Protein AF-A0A845QSH4-F1 (afdb_monomer)

Organism: NCBI:txid1720316

Radius of gyration: 15.02 Å; Cα contacts (8 Å, |Δi|>4): 176; chains: 1; bounding box: 30×46×32 Å

Foldseek 3Di:
DAEAEDEDEDPQWAWDWDDPDQFKIKIWIGGPPDIDIDIDGRPPVDAAWDPDDDDPTDPDDQWPTWGADPNHIYTYGYHYDYPVCCCVPVVPDDDD

Mean predicted aligned error: 5.4 Å

Nearest PDB structures (foldseek):
  5ixa-assembly1_A  TM=5.575E-01  e=8.679E-01  Human herpesvirus 5 strain AD169
  5iwd-assembly1_A-2  TM=5.704E-01  e=1.038E+00  Human herpesvirus 5 strain AD169
  9asm-assembly1_B  TM=6.635E-01  e=2.258E+00  Homo sapiens
  5zwa-assembly1_A  TM=6.274E-01  e=2.397E+00  Salmonella enterica
  8qu6-assembly1_D  TM=3.785E-01  e=2.545E+00  Mycolicibacterium smegmatis MC2 155

pLDDT: mean 90.91, std 12.23, range [40.41, 98.31]

Secondary structure (DSSP, 8-state):
-EEEEEEEE-SS-EEEEEE-SSSEEEEEEEETTEEEEEEEE-TT--SEE-S----SSSSS--EEEEEEETTEEEEEEEEEE-TTTHHHHS------

Structure (mmCIF, N/CA/C/O backbone):
data_AF-A0A845QSH4-F1
#
_entry.id   AF-A0A845QSH4-F1
#
loop_
_atom_site.group_PDB
_atom_site.id
_atom_site.type_symbol
_atom_site.label_atom_id
_atom_site.label_alt_id
_atom_site.label_comp_id
_atom_site.label_asym_id
_atom_site.label_entity_id
_atom_site.label_seq_id
_atom_site.pdbx_PDB_ins_code
_atom_site.Cartn_x
_atom_site.Cartn_y
_atom_site.Cartn_z
_atom_site.occupancy
_atom_site.B_iso_or_equiv
_atom_site.auth_seq_id
_atom_site.auth_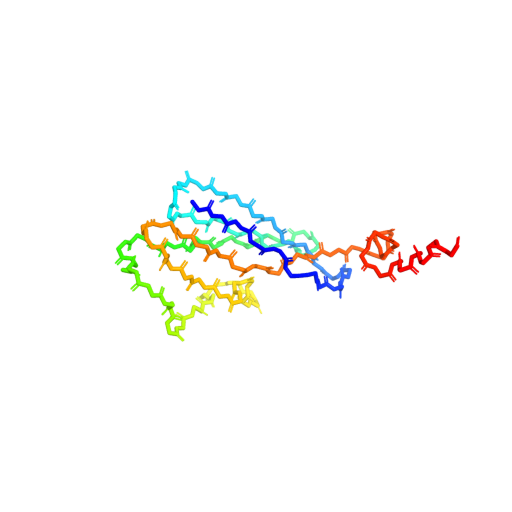comp_id
_atom_site.auth_asym_id
_atom_site.auth_atom_id
_atom_site.pdbx_PDB_model_num
ATOM 1 N N . MET A 1 1 ? -0.171 0.714 14.140 1.00 95.62 1 MET A N 1
ATOM 2 C CA . MET A 1 1 ? -0.534 -0.127 12.985 1.00 95.62 1 MET A CA 1
ATOM 3 C C . MET A 1 1 ? 0.098 -1.505 13.084 1.00 95.62 1 MET A C 1
ATOM 5 O O . MET A 1 1 ? 1.259 -1.597 13.459 1.00 95.62 1 MET A O 1
ATOM 9 N N . ASN A 1 2 ? -0.650 -2.543 12.716 1.00 96.56 2 ASN A N 1
ATOM 10 C CA . ASN A 1 2 ? -0.157 -3.891 12.453 1.00 96.56 2 ASN A CA 1
ATOM 11 C C . ASN A 1 2 ? -0.214 -4.135 10.944 1.00 96.56 2 ASN A C 1
ATOM 13 O O . ASN A 1 2 ? -1.267 -3.936 10.342 1.00 96.56 2 ASN A O 1
ATOM 17 N N . ILE A 1 3 ? 0.896 -4.561 10.344 1.00 96.56 3 ILE A N 1
ATOM 18 C CA . ILE A 1 3 ? 0.960 -4.855 8.910 1.00 96.56 3 ILE A CA 1
ATOM 19 C C . ILE A 1 3 ? 0.871 -6.368 8.717 1.00 96.56 3 ILE A C 1
ATOM 21 O O . ILE A 1 3 ? 1.648 -7.120 9.306 1.00 96.56 3 ILE A O 1
ATOM 25 N N . ILE A 1 4 ? -0.091 -6.799 7.908 1.00 96.81 4 ILE A N 1
ATOM 26 C CA . ILE A 1 4 ? -0.235 -8.172 7.431 1.00 96.81 4 ILE A CA 1
ATOM 27 C C . ILE A 1 4 ? 0.246 -8.198 5.987 1.00 96.81 4 ILE A C 1
ATOM 29 O O . ILE A 1 4 ? -0.114 -7.347 5.180 1.00 96.81 4 ILE A O 1
ATOM 33 N N . GLU A 1 5 ? 1.073 -9.176 5.660 1.00 95.62 5 GLU A N 1
ATOM 34 C CA . GLU A 1 5 ? 1.703 -9.275 4.354 1.00 95.62 5 GLU A CA 1
ATOM 35 C C . GLU A 1 5 ? 1.115 -10.441 3.571 1.00 95.62 5 GLU A C 1
ATOM 37 O O . GLU A 1 5 ? 1.227 -11.599 3.976 1.00 95.62 5 GLU A O 1
ATOM 42 N N . SER A 1 6 ? 0.530 -10.126 2.421 1.00 94.56 6 SER A N 1
ATOM 43 C CA . SER A 1 6 ? 0.003 -11.107 1.482 1.00 94.56 6 SER A CA 1
ATOM 44 C C . SER A 1 6 ? 1.011 -11.306 0.348 1.00 94.56 6 SER A C 1
ATOM 46 O O . SER A 1 6 ? 1.275 -10.368 -0.413 1.00 94.56 6 SER A O 1
ATOM 48 N N . PRO A 1 7 ? 1.635 -12.494 0.247 1.00 93.56 7 PRO A N 1
ATOM 49 C CA . PRO A 1 7 ? 2.746 -12.722 -0.663 1.00 93.56 7 PRO A CA 1
ATOM 50 C C . PRO A 1 7 ? 2.281 -12.669 -2.121 1.00 93.56 7 PRO A C 1
ATOM 52 O O . PRO A 1 7 ? 1.305 -13.313 -2.506 1.00 93.56 7 PRO A O 1
ATOM 55 N N . TYR A 1 8 ? 3.024 -11.945 -2.955 1.00 92.12 8 TYR A N 1
ATOM 56 C CA . TYR A 1 8 ? 2.782 -11.831 -4.387 1.00 92.12 8 TYR A CA 1
ATOM 57 C C . TYR A 1 8 ? 4.081 -11.974 -5.176 1.00 92.12 8 TYR A C 1
ATOM 59 O O . TYR A 1 8 ? 5.057 -11.253 -4.966 1.00 92.12 8 TYR A O 1
ATOM 67 N N . ARG A 1 9 ? 4.095 -12.923 -6.110 1.00 90.38 9 ARG A N 1
ATOM 68 C CA . ARG A 1 9 ? 5.298 -13.273 -6.853 1.00 90.38 9 ARG A CA 1
ATOM 69 C C . ARG A 1 9 ? 5.477 -12.398 -8.093 1.00 90.38 9 ARG A C 1
ATOM 71 O O . ARG A 1 9 ? 4.685 -12.503 -9.025 1.00 90.38 9 ARG A O 1
ATOM 78 N N . THR A 1 10 ? 6.559 -11.620 -8.159 1.00 92.25 10 THR A N 1
ATOM 79 C CA . THR A 1 10 ? 6.985 -10.922 -9.390 1.00 92.25 10 THR A CA 1
ATOM 80 C C . THR A 1 10 ? 8.458 -10.503 -9.340 1.00 92.25 10 THR A C 1
ATOM 82 O O . THR A 1 10 ? 8.974 -10.228 -8.262 1.00 92.25 10 THR A O 1
ATOM 85 N N . ASP A 1 11 ? 9.154 -10.515 -10.485 1.00 91.06 11 ASP A N 1
ATOM 86 C CA . ASP A 1 11 ? 10.516 -9.952 -10.630 1.00 91.06 11 ASP A CA 1
ATOM 87 C C . ASP A 1 11 ? 10.494 -8.538 -11.232 1.00 91.06 11 ASP A C 1
ATOM 89 O O . ASP A 1 11 ? 11.541 -7.928 -11.428 1.00 91.06 11 ASP A O 1
ATOM 93 N N . ASP A 1 12 ? 9.313 -8.030 -11.594 1.00 93.00 12 ASP A N 1
ATOM 94 C CA . ASP A 1 12 ? 9.205 -6.815 -12.404 1.00 93.00 12 ASP A CA 1
ATOM 95 C C . ASP A 1 12 ? 9.396 -5.530 -11.593 1.00 93.00 12 ASP A C 1
ATOM 97 O O . ASP A 1 12 ? 9.690 -4.480 -12.170 1.00 93.00 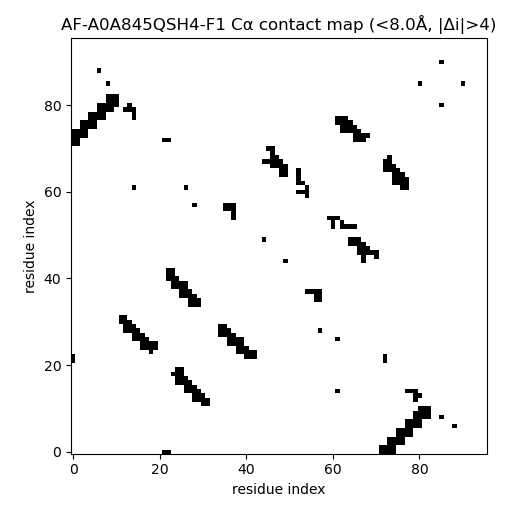12 ASP A O 1
ATOM 101 N N . TYR A 1 13 ? 9.146 -5.585 -10.287 1.00 94.62 13 TYR A N 1
ATOM 102 C CA . TYR A 1 13 ? 9.184 -4.440 -9.386 1.00 94.62 13 TYR A CA 1
ATOM 103 C C . TYR A 1 13 ? 9.296 -4.887 -7.930 1.00 94.62 13 TYR A C 1
ATOM 105 O O . TYR A 1 13 ? 9.036 -6.041 -7.602 1.00 94.62 13 TYR A O 1
ATOM 113 N N . GLU A 1 14 ? 9.622 -3.942 -7.058 1.00 94.88 14 GLU A N 1
ATOM 114 C CA . GLU A 1 14 ? 9.669 -4.104 -5.608 1.00 94.88 14 GLU A CA 1
ATOM 115 C C . GLU A 1 14 ? 8.701 -3.122 -4.939 1.00 94.88 14 GLU A C 1
ATOM 117 O O . GLU A 1 14 ? 8.394 -2.055 -5.483 1.00 94.88 14 GLU A O 1
ATOM 122 N N . LEU A 1 15 ? 8.225 -3.483 -3.747 1.00 96.81 15 LEU A N 1
ATOM 123 C CA . LEU A 1 15 ? 7.442 -2.607 -2.879 1.00 96.81 15 LEU A CA 1
ATOM 124 C C . LEU A 1 15 ? 8.138 -2.508 -1.525 1.00 96.81 15 LEU A C 1
ATOM 126 O O . LEU A 1 15 ? 8.362 -3.518 -0.860 1.00 96.81 15 LEU A O 1
ATOM 130 N N . ILE A 1 16 ? 8.457 -1.284 -1.118 1.00 96.62 16 ILE A N 1
ATOM 131 C CA . ILE A 1 16 ? 9.029 -0.977 0.190 1.00 96.62 16 ILE A CA 1
ATOM 132 C C . ILE A 1 16 ? 7.967 -0.269 1.020 1.00 96.62 16 ILE A C 1
ATOM 134 O O . ILE A 1 16 ? 7.388 0.730 0.593 1.00 96.62 16 ILE A O 1
ATOM 138 N N . TYR A 1 17 ? 7.753 -0.772 2.230 1.00 96.94 17 TYR A N 1
ATOM 139 C CA . TYR A 1 17 ? 6.803 -0.229 3.189 1.00 96.94 17 TYR A CA 1
ATOM 140 C C . TYR A 1 17 ? 7.554 0.432 4.336 1.00 96.94 17 TYR A C 1
ATOM 142 O O . TYR A 1 17 ? 8.398 -0.191 4.981 1.00 96.94 17 TYR A O 1
ATOM 150 N N . LYS A 1 18 ? 7.235 1.696 4.614 1.00 97.62 18 LYS A N 1
ATOM 151 C CA . LYS A 1 18 ? 7.761 2.427 5.762 1.00 97.62 18 LYS A CA 1
ATOM 152 C C . LYS A 1 18 ? 6.611 3.010 6.567 1.00 97.62 18 LYS A C 1
ATOM 154 O O . LYS A 1 18 ? 5.921 3.925 6.127 1.00 97.62 18 LYS A O 1
ATOM 159 N N . GLN A 1 19 ? 6.430 2.487 7.772 1.00 97.06 19 GLN A N 1
ATOM 160 C CA . GLN A 1 19 ? 5.518 3.071 8.741 1.00 97.06 19 GLN A CA 1
ATOM 161 C C . GLN A 1 19 ? 6.120 4.386 9.267 1.00 97.06 19 GLN A C 1
ATOM 163 O O . GLN A 1 19 ? 7.188 4.375 9.878 1.00 97.06 19 GLN A O 1
ATOM 168 N N . GLU A 1 20 ? 5.456 5.514 9.007 1.00 97.56 20 GLU A N 1
ATOM 169 C CA . GLU A 1 20 ? 5.900 6.836 9.479 1.00 97.56 20 GLU A CA 1
ATOM 170 C C . GLU A 1 20 ? 5.279 7.171 10.845 1.00 97.56 20 GLU A C 1
ATOM 172 O O . GLU A 1 20 ? 5.947 7.734 11.711 1.00 97.56 20 GLU A O 1
ATOM 177 N N . THR A 1 21 ? 4.016 6.788 11.065 1.00 96.81 21 THR A N 1
ATOM 178 C CA . THR A 1 21 ? 3.304 6.941 12.349 1.00 96.81 21 THR A CA 1
ATOM 179 C C . THR A 1 21 ? 2.433 5.714 12.635 1.00 96.81 21 THR A C 1
ATOM 181 O O . THR A 1 21 ? 2.498 4.708 11.932 1.00 96.81 21 THR A O 1
ATOM 184 N N . GLU A 1 22 ? 1.607 5.740 13.682 1.00 96.25 22 GLU A N 1
ATOM 185 C CA . GLU A 1 22 ? 0.657 4.653 13.946 1.00 96.25 22 GLU A CA 1
ATOM 186 C C . GLU A 1 22 ? -0.472 4.529 12.915 1.00 96.25 22 GLU A C 1
ATOM 188 O O . GLU A 1 22 ? -1.078 3.458 12.864 1.00 96.25 22 GLU A O 1
ATOM 193 N N . ASP A 1 23 ? -0.672 5.561 12.087 1.00 97.38 23 ASP A N 1
ATOM 194 C CA . ASP A 1 23 ? -1.754 5.683 11.104 1.00 97.38 23 ASP A CA 1
ATOM 195 C C . ASP A 1 23 ? -1.269 6.052 9.690 1.00 97.38 23 ASP A C 1
ATOM 197 O O . ASP A 1 23 ? -2.066 6.066 8.759 1.00 97.38 23 ASP A O 1
ATOM 201 N N . ILE A 1 24 ? 0.023 6.338 9.498 1.00 98.00 24 ILE A N 1
ATOM 202 C CA . ILE A 1 24 ? 0.577 6.750 8.201 1.00 98.00 24 ILE A CA 1
ATOM 203 C C . ILE A 1 24 ? 1.557 5.697 7.690 1.00 98.00 24 ILE A C 1
ATOM 205 O O . ILE A 1 24 ? 2.570 5.399 8.336 1.00 98.00 24 ILE A O 1
ATOM 209 N N . LEU A 1 25 ? 1.274 5.177 6.495 1.00 98.19 25 LEU A N 1
ATOM 210 C CA . LEU A 1 25 ? 2.107 4.217 5.783 1.00 98.19 25 LEU A CA 1
ATOM 211 C C . LEU A 1 25 ? 2.620 4.832 4.482 1.00 98.19 25 LEU A C 1
ATOM 213 O O . LEU A 1 25 ? 1.854 5.153 3.577 1.00 98.19 25 LEU A O 1
ATOM 217 N N . LYS A 1 26 ? 3.938 4.961 4.367 1.00 98.25 26 LYS A N 1
ATOM 218 C CA . LYS A 1 26 ? 4.604 5.342 3.126 1.00 98.25 26 LYS A CA 1
ATOM 219 C C . LYS A 1 26 ? 4.933 4.084 2.329 1.00 98.25 26 LYS A C 1
ATOM 221 O O . LYS A 1 26 ? 5.563 3.169 2.860 1.00 98.25 26 LYS A O 1
ATOM 226 N N . VAL A 1 27 ? 4.539 4.053 1.060 1.00 98.19 27 VAL A N 1
ATOM 227 C CA . VAL A 1 27 ? 4.822 2.946 0.142 1.00 98.19 27 VAL A CA 1
ATOM 228 C C . VAL A 1 27 ? 5.642 3.451 -1.028 1.00 98.19 27 VAL A C 1
ATOM 230 O O . VAL A 1 27 ? 5.284 4.435 -1.672 1.00 98.19 27 VAL A O 1
ATOM 233 N N . THR A 1 28 ? 6.732 2.755 -1.318 1.00 97.94 28 THR A N 1
ATOM 234 C CA . THR A 1 28 ? 7.628 3.062 -2.427 1.00 97.94 28 THR A CA 1
ATOM 235 C C . THR A 1 28 ? 7.640 1.888 -3.397 1.00 97.94 28 THR A C 1
ATOM 237 O O . THR A 1 28 ? 8.012 0.777 -3.031 1.00 97.94 28 THR A O 1
ATOM 240 N N . HIS A 1 29 ? 7.228 2.140 -4.636 1.00 97.44 29 HIS A N 1
ATOM 241 C CA . HIS A 1 29 ? 7.298 1.199 -5.747 1.00 97.44 29 HIS A CA 1
ATOM 242 C C . HIS A 1 29 ? 8.549 1.468 -6.581 1.00 97.44 29 HIS A C 1
ATOM 244 O O . HIS A 1 29 ? 8.741 2.584 -7.076 1.00 97.44 29 HIS A O 1
ATOM 250 N N . ILE A 1 30 ? 9.366 0.436 -6.780 1.00 96.69 30 ILE A N 1
ATOM 251 C CA . ILE A 1 30 ? 10.615 0.509 -7.544 1.00 96.69 30 ILE A CA 1
ATOM 252 C C . ILE A 1 30 ? 10.513 -0.420 -8.747 1.00 96.69 30 ILE A C 1
ATOM 254 O O . ILE A 1 30 ? 10.268 -1.611 -8.594 1.00 96.69 30 ILE A O 1
ATOM 258 N N . LYS A 1 31 ? 10.732 0.112 -9.951 1.00 95.50 31 LYS A N 1
ATOM 259 C CA . LYS A 1 31 ? 10.793 -0.668 -11.194 1.00 95.50 31 LYS A CA 1
ATOM 260 C C . LYS A 1 31 ? 11.995 -0.233 -12.024 1.00 95.50 31 LYS A C 1
ATOM 262 O O . LYS A 1 31 ? 11.992 0.839 -12.634 1.00 95.50 31 LYS A O 1
ATOM 267 N N . GLY A 1 32 ? 13.032 -1.070 -12.060 1.00 92.06 32 GLY A N 1
ATOM 268 C CA . GLY A 1 32 ? 14.318 -0.703 -12.656 1.00 92.06 32 GLY A CA 1
ATOM 269 C C . GLY A 1 32 ? 14.929 0.503 -11.935 1.00 92.06 32 GLY A C 1
ATOM 270 O O . GLY A 1 32 ? 15.167 0.442 -10.737 1.00 92.06 32 GLY A O 1
ATOM 271 N N . ASN A 1 33 ? 15.143 1.611 -12.654 1.00 92.94 33 ASN A N 1
ATOM 272 C CA . ASN A 1 33 ? 15.669 2.864 -12.087 1.00 92.94 33 ASN A CA 1
ATOM 273 C C . ASN A 1 33 ? 14.574 3.885 -11.720 1.00 92.94 33 ASN A C 1
ATOM 275 O O . ASN A 1 33 ? 14.894 5.016 -11.358 1.00 92.94 33 ASN A O 1
ATOM 279 N N . ALA A 1 34 ? 13.296 3.536 -11.896 1.00 95.25 34 ALA A N 1
ATOM 280 C CA . ALA A 1 34 ? 12.180 4.413 -11.570 1.00 95.25 34 ALA A CA 1
ATOM 281 C C . ALA A 1 34 ? 11.656 4.106 -10.165 1.00 95.25 34 ALA A C 1
ATOM 283 O O . ALA A 1 34 ? 11.374 2.952 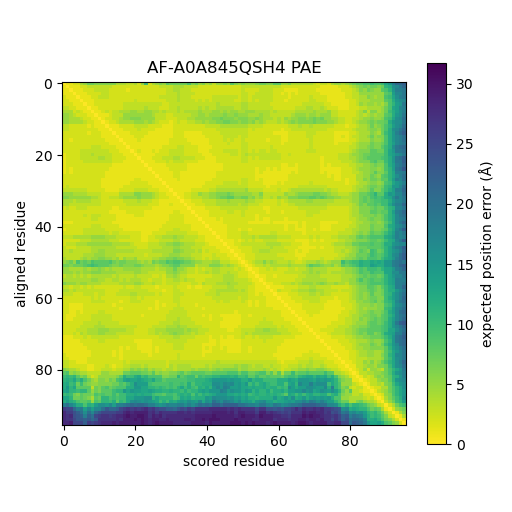-9.843 1.00 95.25 34 ALA A O 1
ATOM 284 N N . GLU A 1 35 ? 11.476 5.155 -9.370 1.00 96.88 35 GLU A N 1
ATOM 285 C CA . GLU A 1 35 ? 10.887 5.098 -8.036 1.00 96.88 35 GLU A CA 1
ATOM 286 C C . GLU A 1 35 ? 9.638 5.983 -8.001 1.00 96.88 35 GLU A C 1
ATOM 288 O O . GLU A 1 35 ? 9.640 7.113 -8.494 1.00 96.88 35 GLU A O 1
ATOM 293 N N . THR A 1 36 ? 8.548 5.475 -7.436 1.00 97.69 36 THR A N 1
ATOM 294 C CA . THR A 1 36 ? 7.329 6.249 -7.179 1.00 97.69 36 THR A CA 1
ATOM 295 C C . THR A 1 36 ? 6.873 5.969 -5.762 1.00 97.69 36 THR A C 1
ATOM 297 O O . THR A 1 36 ? 6.853 4.822 -5.327 1.00 97.69 36 THR A O 1
ATOM 300 N N . THR A 1 37 ? 6.545 7.022 -5.026 1.00 97.81 37 THR A N 1
ATOM 301 C CA . THR A 1 37 ? 6.267 6.945 -3.595 1.00 97.81 37 THR A CA 1
ATOM 302 C C . THR A 1 37 ? 4.926 7.580 -3.301 1.00 97.81 37 THR A C 1
ATOM 304 O O . THR A 1 37 ? 4.729 8.729 -3.680 1.00 97.81 37 THR A O 1
ATOM 307 N N . GLU A 1 38 ? 4.081 6.881 -2.550 1.00 98.31 38 GLU A N 1
ATOM 308 C CA . GLU A 1 38 ? 2.770 7.342 -2.093 1.00 98.31 38 GLU A CA 1
ATOM 309 C C . GLU A 1 38 ? 2.633 7.231 -0.574 1.00 98.31 38 GLU A C 1
ATOM 311 O O . GLU A 1 38 ? 3.253 6.377 0.063 1.00 98.31 38 GLU A O 1
ATOM 316 N N . ILE A 1 39 ? 1.842 8.130 0.011 1.00 98.12 39 ILE A N 1
ATOM 317 C CA . ILE A 1 39 ? 1.530 8.141 1.439 1.00 98.12 39 ILE A CA 1
ATOM 318 C C . ILE A 1 39 ? 0.063 7.764 1.597 1.00 98.12 39 ILE A C 1
ATOM 320 O O . ILE A 1 39 ? -0.814 8.484 1.130 1.00 98.12 39 ILE A O 1
ATOM 324 N N . PHE A 1 40 ? -0.181 6.665 2.301 1.00 97.56 40 PHE A N 1
ATOM 325 C CA . PHE A 1 40 ? -1.505 6.268 2.750 1.00 97.56 40 PHE A CA 1
ATOM 326 C C . PHE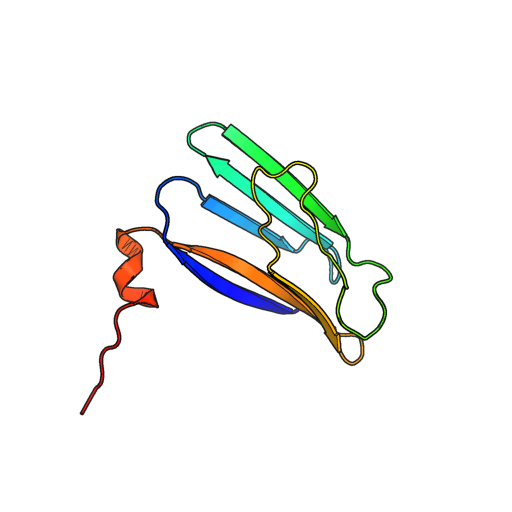 A 1 40 ? -1.695 6.782 4.174 1.00 97.56 40 PHE A C 1
ATOM 328 O O . PHE A 1 40 ? -1.015 6.337 5.103 1.00 97.56 40 PHE A O 1
ATOM 335 N N . ASP A 1 41 ? -2.591 7.753 4.324 1.00 97.06 41 ASP A N 1
ATOM 336 C CA . ASP A 1 41 ? -2.945 8.352 5.606 1.00 97.06 41 ASP A CA 1
ATOM 337 C C . ASP A 1 41 ? -4.293 7.798 6.084 1.00 97.06 41 ASP A C 1
ATOM 339 O O . ASP A 1 41 ? -5.339 8.061 5.489 1.00 97.06 41 ASP A O 1
ATOM 343 N N . PHE A 1 42 ? -4.260 7.008 7.155 1.00 96.62 42 PHE A N 1
ATOM 344 C CA . PHE A 1 42 ? -5.438 6.419 7.794 1.00 96.62 42 PHE A CA 1
ATOM 345 C C . PHE A 1 42 ? -5.874 7.200 9.043 1.00 96.62 42 PHE A C 1
ATOM 347 O O . PHE A 1 42 ? -6.672 6.698 9.849 1.00 96.62 42 PHE A O 1
ATOM 354 N N . THR A 1 43 ? -5.351 8.415 9.237 1.00 96.12 43 THR A N 1
ATOM 355 C CA . THR A 1 43 ? -5.725 9.284 10.353 1.00 96.12 43 THR A CA 1
ATOM 356 C C . THR A 1 43 ? -7.228 9.547 10.316 1.00 96.12 43 THR A C 1
ATOM 358 O O . THR A 1 43 ? -7.794 9.944 9.300 1.00 96.12 43 THR A O 1
ATOM 3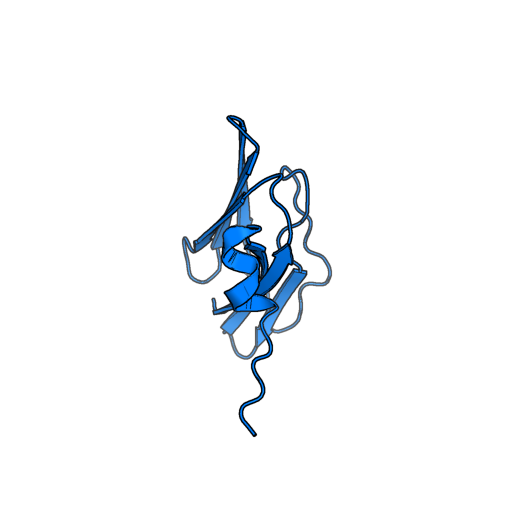61 N N . GLY A 1 44 ? -7.896 9.323 11.446 1.00 94.56 44 GLY A N 1
ATOM 362 C CA . GLY A 1 44 ? -9.342 9.519 11.559 1.00 94.56 44 GLY A CA 1
ATOM 363 C C . GLY A 1 44 ? -10.197 8.382 10.992 1.00 94.56 44 GLY A C 1
ATOM 364 O O . GLY A 1 44 ? -11.422 8.468 11.083 1.00 94.56 44 GLY A O 1
ATOM 365 N N . LEU A 1 45 ? -9.597 7.301 10.475 1.00 95.62 45 LEU A N 1
ATOM 366 C CA . LEU A 1 45 ? -10.333 6.066 10.203 1.00 95.62 45 LEU A CA 1
ATOM 367 C C . LEU A 1 45 ? -10.911 5.542 11.524 1.00 95.62 45 LEU A C 1
ATOM 369 O O . LEU A 1 45 ? -10.155 5.159 12.415 1.00 95.62 45 LEU A O 1
ATOM 373 N N . ALA A 1 46 ? -12.236 5.549 11.662 1.00 95.75 46 ALA A N 1
ATOM 374 C CA . ALA A 1 46 ? -12.915 4.982 12.822 1.00 95.75 46 ALA A CA 1
ATOM 375 C C . ALA A 1 46 ? -12.784 3.450 12.850 1.00 95.75 46 ALA A C 1
ATOM 377 O O . ALA A 1 46 ? -12.405 2.834 11.855 1.00 95.75 46 ALA A O 1
ATOM 378 N N . ASP A 1 47 ? -13.127 2.838 13.985 1.00 96.94 47 ASP A N 1
ATOM 379 C CA . ASP A 1 47 ? -13.244 1.382 14.072 1.00 96.94 47 ASP A CA 1
ATOM 380 C C . ASP A 1 47 ? -14.185 0.844 12.980 1.00 96.94 47 ASP A C 1
ATOM 382 O O . ASP A 1 47 ? -15.280 1.369 12.759 1.00 96.94 47 ASP A O 1
ATOM 386 N N . GLY A 1 48 ? -13.736 -0.206 12.295 1.00 96.69 48 GLY A N 1
ATOM 387 C CA . GLY A 1 48 ? -14.345 -0.749 11.088 1.00 96.69 48 GLY A CA 1
ATOM 388 C C . GLY A 1 48 ? -13.359 -0.851 9.924 1.00 96.69 48 GLY A C 1
ATOM 389 O O . GLY A 1 48 ? -12.186 -0.485 10.021 1.00 96.69 48 GLY A O 1
ATOM 390 N N . ARG A 1 49 ? -13.846 -1.388 8.804 1.00 95.94 49 ARG A N 1
ATOM 391 C CA . ARG A 1 49 ? -13.068 -1.594 7.579 1.00 95.94 49 ARG A CA 1
ATOM 392 C C . ARG A 1 49 ? -13.239 -0.408 6.634 1.00 95.94 49 ARG A C 1
ATOM 394 O O . ARG A 1 49 ? -14.364 0.025 6.397 1.00 95.94 49 ARG A O 1
ATOM 401 N N . ALA A 1 50 ? -12.141 0.080 6.063 1.00 94.62 50 ALA A N 1
ATOM 402 C CA . ALA A 1 50 ? -12.192 1.072 4.996 1.00 94.62 50 ALA A CA 1
ATOM 403 C C . ALA A 1 50 ? -12.931 0.490 3.778 1.00 94.62 50 ALA A C 1
ATOM 405 O O . ALA A 1 50 ? -12.617 -0.610 3.322 1.00 94.62 50 ALA A O 1
ATOM 406 N N . GLU A 1 51 ? -13.917 1.222 3.256 1.00 87.88 51 GLU A N 1
ATOM 407 C CA . GLU A 1 51 ? -14.746 0.754 2.135 1.00 87.88 51 GLU A CA 1
ATOM 408 C C . GLU A 1 51 ? -13.951 0.636 0.830 1.00 87.88 51 GLU A C 1
ATOM 410 O O . GLU A 1 51 ? -14.184 -0.271 0.032 1.00 87.88 51 GLU A O 1
ATOM 415 N N . SER A 1 52 ? -13.004 1.549 0.616 1.00 88.00 52 SER A N 1
ATOM 416 C CA . SER A 1 52 ? -12.127 1.564 -0.547 1.00 88.00 52 SER A CA 1
ATOM 417 C C . SER A 1 52 ? -10.812 2.245 -0.192 1.00 88.00 52 SER A C 1
ATOM 419 O O . SER A 1 52 ? -10.794 3.256 0.508 1.00 88.00 52 SER A O 1
ATOM 421 N N . ILE A 1 53 ? -9.716 1.683 -0.687 1.00 92.25 53 ILE A N 1
ATOM 422 C CA . ILE A 1 53 ? -8.373 2.252 -0.604 1.00 92.25 53 ILE A CA 1
ATOM 423 C C . ILE A 1 53 ? -7.875 2.229 -2.033 1.00 92.25 53 ILE A C 1
ATOM 425 O O . ILE A 1 53 ? -7.902 1.174 -2.660 1.00 92.25 53 ILE A O 1
ATOM 429 N N . ILE A 1 54 ? -7.495 3.378 -2.573 1.00 92.06 54 ILE A N 1
ATOM 430 C CA . ILE A 1 54 ? -7.048 3.510 -3.957 1.00 92.06 54 ILE A CA 1
ATOM 431 C C . ILE A 1 54 ? -5.683 4.172 -3.905 1.00 92.06 54 ILE A C 1
ATOM 433 O O . ILE A 1 54 ? -5.517 5.160 -3.197 1.00 92.06 54 ILE A O 1
ATOM 437 N N . ALA A 1 55 ? -4.727 3.613 -4.639 1.00 94.00 55 ALA A N 1
ATOM 438 C CA . ALA A 1 55 ? -3.473 4.294 -4.896 1.00 94.00 55 ALA A CA 1
ATOM 439 C C . ALA A 1 55 ? -3.687 5.308 -6.026 1.00 94.00 55 ALA A C 1
ATOM 441 O O . ALA A 1 55 ? -4.146 4.939 -7.111 1.00 94.00 55 ALA A O 1
ATOM 442 N N . GLU A 1 56 ? -3.401 6.577 -5.767 1.00 93.75 56 GLU A N 1
ATOM 443 C CA . GLU A 1 56 ? -3.594 7.664 -6.725 1.00 93.75 56 GLU A CA 1
ATOM 444 C C . GLU A 1 56 ? -2.421 7.798 -7.695 1.00 93.75 56 GLU A C 1
ATOM 446 O O . GLU A 1 56 ? -2.610 8.195 -8.847 1.00 93.75 56 GLU A O 1
ATOM 451 N N . ILE A 1 57 ? -1.207 7.480 -7.237 1.00 94.19 57 ILE A N 1
ATOM 452 C CA . ILE A 1 57 ? 0.019 7.701 -8.011 1.00 94.19 57 ILE A CA 1
ATOM 453 C C . ILE A 1 57 ? 0.801 6.420 -8.273 1.00 94.19 57 ILE A C 1
ATOM 455 O O . ILE A 1 57 ? 1.541 6.357 -9.258 1.00 94.19 57 ILE A O 1
ATOM 459 N N . LEU A 1 58 ? 0.660 5.394 -7.429 1.00 95.31 58 LEU A N 1
ATOM 460 C CA . LEU A 1 58 ? 1.304 4.113 -7.699 1.00 95.31 58 LEU A CA 1
ATOM 461 C C . LEU A 1 58 ? 0.649 3.422 -8.908 1.00 95.31 58 LEU A C 1
ATOM 463 O O . LEU A 1 58 ? -0.563 3.494 -9.101 1.00 95.31 58 LEU A O 1
ATOM 467 N N . PRO A 1 59 ? 1.431 2.686 -9.717 1.00 93.81 59 PRO A N 1
ATOM 468 C CA . PRO A 1 59 ? 0.916 1.992 -10.902 1.00 93.81 59 PRO A CA 1
ATOM 469 C C . PRO A 1 59 ? 0.026 0.780 -10.570 1.00 93.81 59 PRO A C 1
ATOM 471 O O . PRO A 1 59 ? -0.516 0.143 -11.472 1.00 93.81 59 PRO A O 1
ATOM 474 N N . LEU A 1 60 ? -0.083 0.430 -9.290 1.00 93.81 60 LEU A N 1
ATOM 475 C CA . LEU A 1 60 ? -0.913 -0.633 -8.742 1.00 93.81 60 LEU A CA 1
ATOM 476 C C . LEU A 1 60 ? -1.323 -0.248 -7.323 1.00 93.81 60 LEU A C 1
ATOM 478 O O . LEU A 1 60 ? -0.673 0.591 -6.703 1.00 93.81 60 LEU A O 1
ATOM 482 N N . ASN A 1 61 ? -2.349 -0.905 -6.785 1.00 95.31 61 ASN A N 1
ATOM 483 C CA . ASN A 1 61 ? -2.741 -0.708 -5.397 1.00 95.31 61 ASN A CA 1
ATOM 484 C C . ASN A 1 61 ? -2.031 -1.714 -4.473 1.00 95.31 61 ASN A C 1
ATOM 486 O O . ASN A 1 61 ? -2.321 -2.910 -4.561 1.00 95.31 61 ASN A O 1
ATOM 490 N N . PRO A 1 62 ? -1.096 -1.268 -3.616 1.00 95.94 62 PRO A N 1
ATOM 491 C CA . PRO A 1 62 ? -0.362 -2.160 -2.729 1.00 95.94 62 PRO A CA 1
ATOM 492 C C . PRO A 1 62 ? -1.156 -2.524 -1.470 1.00 95.94 62 PRO A C 1
ATOM 494 O O . PRO A 1 62 ? -0.797 -3.489 -0.800 1.00 95.94 62 PRO A O 1
ATOM 497 N N . ILE A 1 63 ? -2.207 -1.764 -1.136 1.00 97.19 63 ILE A N 1
ATOM 498 C CA . ILE A 1 63 ? -3.015 -1.964 0.067 1.00 97.19 63 ILE A CA 1
ATOM 499 C C . ILE A 1 63 ? -4.249 -2.794 -0.292 1.00 97.19 63 ILE A C 1
ATOM 501 O O . ILE A 1 63 ? -5.103 -2.361 -1.064 1.00 97.19 63 ILE A O 1
ATOM 505 N N . LEU A 1 64 ? -4.348 -3.994 0.273 1.00 95.88 64 LEU A N 1
ATOM 506 C CA . LEU A 1 64 ? -5.453 -4.925 0.031 1.00 95.88 64 LEU A CA 1
ATOM 507 C C . LEU A 1 64 ? -6.639 -4.657 0.956 1.00 95.88 64 LEU A C 1
ATOM 509 O O . LEU A 1 64 ? -7.800 -4.792 0.561 1.00 95.88 64 LEU A O 1
ATOM 513 N N . SER A 1 65 ? -6.355 -4.279 2.201 1.00 97.00 65 SER A N 1
ATOM 514 C CA . SER A 1 65 ? -7.371 -3.900 3.173 1.00 97.00 65 SER A CA 1
ATOM 515 C C . SER A 1 65 ? -6.780 -3.023 4.276 1.00 97.00 65 SER A C 1
ATOM 517 O O . SER A 1 65 ? -5.589 -3.087 4.572 1.00 97.00 65 SER A O 1
ATOM 519 N N . ALA A 1 66 ? -7.623 -2.194 4.886 1.00 97.69 66 ALA A N 1
ATOM 520 C CA . ALA A 1 66 ? -7.321 -1.512 6.134 1.00 97.69 66 ALA A CA 1
ATOM 521 C C . ALA A 1 66 ? -8.554 -1.585 7.031 1.00 97.69 66 ALA A C 1
ATOM 523 O O . ALA A 1 66 ? -9.670 -1.282 6.598 1.00 97.69 66 ALA A O 1
ATOM 524 N N . GLU A 1 67 ? -8.356 -2.011 8.268 1.00 98.00 67 GLU A N 1
ATOM 525 C CA . GLU A 1 67 ? -9.408 -2.170 9.260 1.00 98.00 67 GLU A CA 1
ATOM 526 C C . GLU A 1 67 ? -8.894 -1.711 10.616 1.00 98.00 67 GLU A C 1
ATOM 528 O O . GLU A 1 67 ? -7.797 -2.083 11.029 1.00 98.00 67 GLU A O 1
ATOM 533 N N . ARG A 1 68 ? -9.679 -0.903 11.325 1.00 98.06 68 ARG A N 1
ATOM 534 C CA . ARG A 1 68 ? -9.379 -0.539 12.706 1.00 98.06 68 ARG A CA 1
ATOM 535 C C . ARG A 1 68 ? -10.265 -1.341 13.651 1.00 98.06 68 ARG A C 1
ATOM 537 O O . ARG A 1 68 ? -11.483 -1.351 13.507 1.00 98.06 68 ARG A O 1
ATOM 544 N N . VAL A 1 69 ? -9.654 -2.018 14.619 1.00 97.12 69 VAL A N 1
ATOM 545 C CA . VAL A 1 69 ? -10.359 -2.841 15.609 1.00 97.12 69 VAL A CA 1
ATOM 546 C C . VAL A 1 69 ? -9.903 -2.432 17.002 1.00 97.12 69 VAL A C 1
ATOM 548 O O . VAL A 1 69 ? -8.737 -2.617 17.354 1.00 97.12 69 VAL A O 1
ATOM 551 N N . ASN A 1 70 ? -10.819 -1.889 17.808 1.00 95.94 70 ASN A N 1
ATOM 552 C CA . ASN A 1 70 ? -10.543 -1.389 19.155 1.00 95.94 70 ASN A CA 1
ATOM 553 C C . ASN A 1 70 ? -9.387 -0.370 19.171 1.00 95.94 70 ASN A C 1
ATOM 555 O O . ASN A 1 70 ? -8.458 -0.481 19.973 1.00 95.94 70 ASN A O 1
ATOM 559 N N . GLY A 1 71 ? -9.404 0.587 18.239 1.00 94.94 71 GLY A N 1
ATOM 560 C CA . GLY A 1 71 ? -8.362 1.607 18.093 1.00 94.94 71 GLY A CA 1
ATOM 561 C C . GLY A 1 71 ? -7.086 1.145 17.378 1.00 94.94 71 GLY A C 1
ATOM 562 O O . GLY A 1 71 ? -6.285 1.987 16.969 1.00 94.94 71 GLY A O 1
ATOM 563 N N . VAL A 1 72 ? -6.896 -0.160 17.158 1.00 96.75 72 VAL A N 1
ATOM 564 C CA . VAL A 1 72 ? -5.705 -0.701 16.489 1.00 96.75 72 VAL A CA 1
ATOM 565 C C . VAL A 1 72 ? -5.943 -0.808 14.989 1.00 96.75 72 VAL A C 1
ATOM 567 O O . VAL A 1 72 ? -6.786 -1.582 14.546 1.00 96.75 72 VAL A O 1
ATOM 570 N N . LEU A 1 73 ? -5.170 -0.057 14.204 1.00 98.12 73 LEU A N 1
ATOM 571 C CA . LEU A 1 73 ? -5.172 -0.149 12.746 1.00 98.12 73 LEU A CA 1
ATOM 572 C C . LEU A 1 73 ? -4.424 -1.402 12.273 1.00 98.12 73 LEU A C 1
ATOM 574 O O . LEU A 1 73 ? -3.252 -1.585 12.605 1.00 98.12 73 LEU A O 1
ATOM 578 N N . ILE A 1 74 ? -5.082 -2.225 11.468 1.00 98.12 74 ILE A N 1
ATOM 579 C CA . ILE A 1 74 ? -4.545 -3.398 10.781 1.00 98.12 74 ILE A CA 1
ATOM 580 C C . ILE A 1 74 ? -4.577 -3.097 9.282 1.00 98.12 74 ILE A C 1
ATOM 582 O O . ILE A 1 74 ? -5.625 -2.740 8.749 1.00 98.12 74 ILE A O 1
ATOM 586 N N . VAL A 1 75 ? -3.439 -3.225 8.606 1.00 97.88 75 VAL A N 1
ATOM 587 C CA . VAL A 1 75 ? -3.316 -2.982 7.163 1.00 97.88 75 VAL A CA 1
ATOM 588 C C . VAL A 1 75 ? -2.762 -4.233 6.504 1.00 97.88 75 VAL A C 1
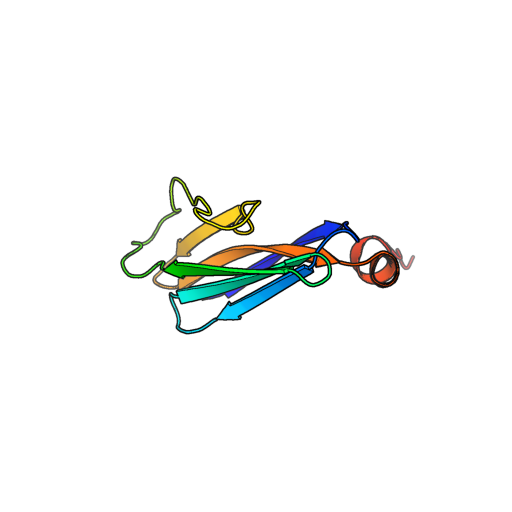ATOM 590 O O . VAL A 1 75 ? -1.697 -4.713 6.881 1.00 97.88 75 VAL A O 1
ATOM 593 N N . GLU A 1 76 ? -3.476 -4.756 5.517 1.00 97.69 76 GLU A N 1
ATOM 594 C CA . GLU A 1 76 ? -3.006 -5.851 4.678 1.00 97.69 76 GLU A CA 1
ATOM 595 C C . GLU A 1 76 ? -2.383 -5.288 3.401 1.00 97.69 76 GLU A C 1
ATOM 597 O O . GLU A 1 76 ? -3.017 -4.509 2.684 1.00 97.69 76 GLU A O 1
ATOM 602 N N . VAL A 1 77 ? -1.147 -5.686 3.108 1.00 97.62 77 VAL A N 1
ATOM 603 C CA . VAL A 1 77 ? -0.366 -5.178 1.975 1.00 97.62 77 VAL A CA 1
ATOM 604 C C . VAL A 1 77 ? 0.182 -6.302 1.103 1.00 97.62 77 VAL A C 1
ATOM 606 O O . VAL A 1 77 ? 0.375 -7.430 1.558 1.00 97.62 77 VAL A O 1
ATOM 609 N N . LEU A 1 78 ? 0.490 -5.986 -0.153 1.00 96.06 78 LEU A N 1
ATOM 610 C CA . LEU A 1 78 ? 1.189 -6.895 -1.059 1.00 96.06 78 LEU A CA 1
ATOM 611 C C . LEU A 1 78 ? 2.671 -7.013 -0.691 1.00 96.06 78 LEU A C 1
ATOM 613 O O . LEU A 1 78 ? 3.433 -6.059 -0.842 1.00 96.06 78 LEU A O 1
ATOM 617 N N . ARG A 1 79 ? 3.130 -8.200 -0.305 1.00 93.62 79 ARG A N 1
ATOM 618 C CA . ARG A 1 79 ? 4.561 -8.469 -0.133 1.00 93.62 79 ARG A CA 1
ATOM 619 C C . ARG A 1 79 ? 5.137 -9.082 -1.395 1.00 93.62 79 ARG A C 1
ATOM 621 O O . ARG A 1 79 ? 4.871 -10.243 -1.702 1.00 93.62 79 ARG A O 1
ATOM 628 N N . ILE A 1 80 ? 5.942 -8.304 -2.109 1.00 92.56 80 ILE A N 1
ATOM 629 C CA . ILE A 1 80 ? 6.638 -8.799 -3.293 1.00 92.56 80 ILE A CA 1
ATOM 630 C C . ILE A 1 80 ? 7.791 -9.703 -2.876 1.00 92.56 80 ILE A C 1
ATOM 632 O O . ILE A 1 80 ? 8.527 -9.374 -1.948 1.00 92.56 80 ILE A O 1
ATOM 636 N N . TYR A 1 81 ? 7.934 -10.835 -3.558 1.00 88.50 81 TYR A N 1
ATOM 637 C CA . TYR A 1 81 ? 9.090 -11.711 -3.401 1.00 88.50 81 TYR A CA 1
ATOM 638 C C . TYR A 1 81 ? 9.641 -12.163 -4.752 1.00 88.50 81 TYR A C 1
ATOM 640 O O . TYR A 1 81 ? 8.902 -12.339 -5.735 1.00 88.50 81 TYR A O 1
ATOM 648 N N . SER A 1 82 ? 10.960 -12.349 -4.790 1.00 83.38 82 SER A N 1
ATOM 649 C CA . SER A 1 82 ? 11.701 -12.721 -5.993 1.00 83.38 82 SER A CA 1
ATOM 650 C C . SER A 1 82 ? 11.641 -14.231 -6.285 1.00 83.38 82 SER A C 1
ATOM 652 O O . SER A 1 82 ? 11.096 -15.031 -5.514 1.00 83.38 82 SER A O 1
ATOM 654 N N . LYS A 1 83 ? 12.217 -14.663 -7.418 1.00 79.31 83 LYS A N 1
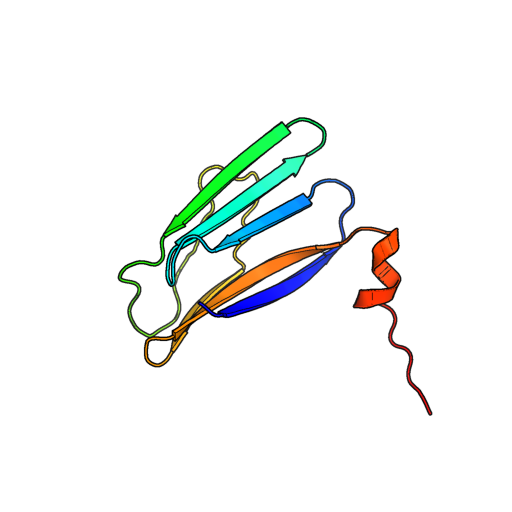ATOM 655 C CA . LYS A 1 83 ? 12.324 -16.098 -7.745 1.00 79.31 83 LYS A CA 1
ATOM 656 C C . LYS A 1 83 ? 13.195 -16.814 -6.726 1.00 79.31 83 LYS A C 1
ATOM 658 O O . LYS A 1 83 ? 12.912 -17.953 -6.357 1.00 79.31 83 LYS A O 1
ATOM 663 N N . GLU A 1 84 ? 14.267 -16.150 -6.316 1.00 74.81 84 GLU A N 1
ATOM 664 C CA . GLU A 1 84 ? 15.227 -16.654 -5.349 1.00 74.81 84 GLU A CA 1
ATOM 665 C C . GLU A 1 84 ? 14.543 -16.895 -4.004 1.00 74.81 84 GLU A C 1
ATOM 667 O O . GLU A 1 84 ? 14.804 -17.911 -3.370 1.00 74.81 84 GLU A O 1
ATOM 672 N N . GLU A 1 85 ? 13.596 -16.040 -3.616 1.00 74.56 85 GLU A N 1
ATOM 673 C CA . GLU A 1 85 ? 12.855 -16.136 -2.354 1.00 74.56 85 GLU A CA 1
ATOM 674 C C . GLU A 1 85 ? 11.661 -17.097 -2.400 1.00 74.56 85 GLU A C 1
ATOM 676 O O . GLU A 1 85 ? 11.082 -17.417 -1.364 1.00 74.56 85 GLU A O 1
ATOM 681 N N . LYS A 1 86 ? 11.302 -17.620 -3.579 1.00 73.31 86 LYS A N 1
ATOM 682 C CA . LYS A 1 86 ? 10.144 -18.509 -3.778 1.00 73.31 86 LYS A CA 1
ATOM 683 C C . LYS A 1 86 ? 10.080 -19.668 -2.778 1.00 73.31 86 LYS A C 1
ATOM 685 O O . LYS A 1 86 ? 9.004 -20.034 -2.313 1.00 73.31 86 LYS A O 1
ATOM 690 N N . HIS A 1 87 ? 11.229 -20.249 -2.440 1.00 73.75 87 HIS A N 1
ATOM 691 C CA . HIS A 1 87 ? 11.320 -21.382 -1.519 1.00 73.75 87 HIS A CA 1
ATOM 692 C C . HIS A 1 87 ? 10.874 -21.049 -0.083 1.00 73.75 87 HIS A C 1
ATOM 694 O O . HIS A 1 87 ? 10.512 -21.962 0.651 1.00 73.75 87 HIS A O 1
ATOM 700 N N . ILE A 1 88 ? 10.869 -19.769 0.303 1.00 76.69 88 ILE A N 1
ATOM 701 C CA . ILE A 1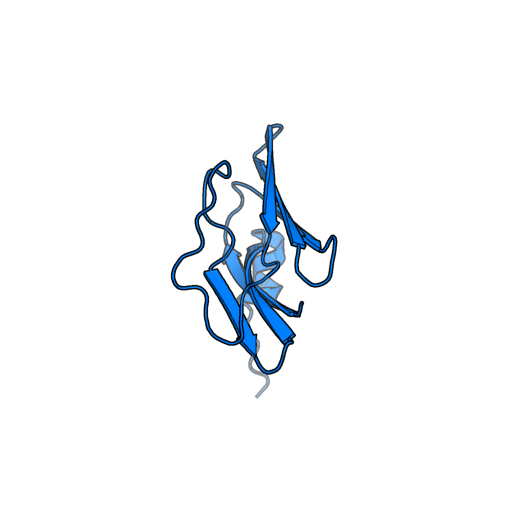 88 ? 10.440 -19.291 1.624 1.00 76.69 88 ILE A CA 1
ATOM 702 C C . ILE A 1 88 ? 8.907 -19.285 1.729 1.00 76.69 88 ILE A C 1
ATOM 704 O O . ILE A 1 88 ? 8.366 -19.567 2.794 1.00 76.69 88 ILE A O 1
ATOM 708 N N . TYR A 1 89 ? 8.210 -19.001 0.624 1.00 73.62 89 TYR A N 1
ATOM 709 C CA . TYR A 1 89 ? 6.759 -18.771 0.621 1.00 73.62 89 TYR A CA 1
ATOM 710 C C . TYR A 1 89 ? 5.948 -19.914 0.000 1.00 73.62 89 TYR A C 1
ATOM 712 O O . TYR A 1 89 ? 4.824 -20.163 0.422 1.00 73.62 89 TYR A O 1
ATOM 720 N N . GLU A 1 90 ? 6.501 -20.629 -0.982 1.00 69.06 90 GLU A N 1
ATOM 721 C CA . GLU A 1 90 ? 5.809 -21.724 -1.686 1.00 69.06 90 GLU A CA 1
ATOM 722 C C . GLU A 1 90 ? 6.355 -23.119 -1.323 1.00 69.06 90 GLU A C 1
ATOM 724 O O . GLU A 1 90 ? 5.813 -24.143 -1.744 1.00 69.06 90 GLU A O 1
ATOM 729 N N . GLY A 1 91 ? 7.437 -23.184 -0.542 1.00 60.81 91 GLY A N 1
ATOM 730 C CA . GLY A 1 91 ? 8.086 -24.423 -0.119 1.00 60.81 91 GLY A CA 1
ATOM 731 C C . GLY A 1 91 ? 7.374 -25.081 1.059 1.00 60.81 91 GLY A C 1
ATOM 732 O O . GLY A 1 91 ? 7.888 -25.083 2.173 1.00 60.81 91 GLY A O 1
ATOM 733 N N . GLY A 1 92 ? 6.194 -25.654 0.829 1.00 56.88 92 GLY A N 1
ATOM 734 C CA . GLY A 1 92 ? 5.543 -26.523 1.808 1.00 56.88 92 GLY A CA 1
ATOM 735 C C . GLY A 1 92 ? 6.359 -27.796 2.056 1.00 56.88 92 GLY A C 1
ATOM 736 O O . GLY A 1 92 ? 6.105 -28.820 1.427 1.00 56.88 92 GLY A O 1
ATOM 737 N N . SER A 1 93 ? 7.320 -27.763 2.981 1.00 50.69 93 SER A N 1
ATOM 738 C CA . SER A 1 93 ? 7.938 -28.982 3.514 1.00 50.69 93 SER A CA 1
ATOM 739 C C . SER A 1 93 ? 7.108 -29.503 4.682 1.00 50.69 93 SER A C 1
ATOM 741 O O . SER A 1 93 ? 7.305 -29.138 5.839 1.00 50.69 93 SER A O 1
ATOM 743 N N . ASN A 1 94 ? 6.158 -30.373 4.335 1.00 51.53 94 ASN A N 1
ATOM 744 C CA . ASN A 1 94 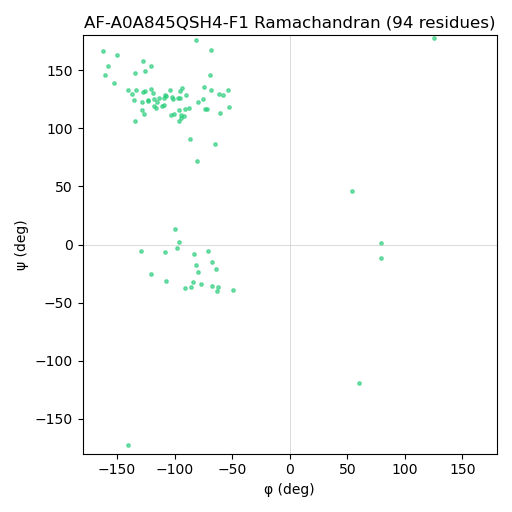? 5.579 -31.371 5.228 1.00 51.53 94 ASN A CA 1
ATOM 745 C C . ASN A 1 94 ? 6.717 -32.182 5.869 1.00 51.53 94 ASN A C 1
ATOM 747 O O . ASN A 1 94 ? 7.429 -32.891 5.157 1.00 51.53 94 ASN A O 1
ATOM 751 N N . ASN A 1 95 ? 6.853 -32.134 7.193 1.00 45.94 95 ASN A N 1
ATOM 752 C CA . ASN A 1 95 ? 7.608 -33.149 7.922 1.00 45.94 95 ASN A CA 1
ATOM 753 C C . ASN A 1 95 ? 6.598 -34.174 8.444 1.00 45.94 95 ASN A C 1
ATOM 755 O O . ASN A 1 95 ? 5.808 -33.863 9.338 1.00 45.94 95 ASN A O 1
ATOM 759 N N . GLY A 1 96 ? 6.585 -35.347 7.805 1.00 40.41 96 GLY A N 1
ATOM 760 C CA . GLY A 1 96 ? 5.963 -36.561 8.336 1.00 40.41 96 GLY A CA 1
ATOM 761 C C . GLY A 1 96 ? 6.834 -37.248 9.379 1.00 40.41 96 GLY A C 1
ATOM 762 O O . GLY A 1 96 ? 7.999 -36.824 9.559 1.00 40.41 96 GLY A O 1
#

Solvent-accessible surface area (backbone atoms only — not comparable to full-atom values): 5850 Å² total; per-residue (Å²): 86,47,80,42,74,46,81,40,85,44,85,74,48,48,65,47,79,43,75,79,52,64,44,31,40,35,40,37,40,36,42,89,94,46,76,47,75,47,76,49,73,47,74,85,65,58,72,44,66,62,91,75,76,78,54,90,80,48,98,58,66,56,58,78,47,44,35,21,58,92,84,44,37,37,35,32,30,57,33,58,37,44,80,86,49,40,61,80,79,70,53,81,77,80,82,129

Sequence (96 aa):
MNIIESPYRTDDYELIYKQETEDILKVTHIKGNAETTEIFDFTGLADGRAESIIAEILPLNPILSAERVNGVLIVEVLRIYSKEEKHIYEGGSNNG